Protein AF-A0A971KQD3-F1 (afdb_monomer_lite)

Foldseek 3Di:
DDKDKDFPPDCVVVVVVVVVKDFDDFDDDVPGGTITIIDDDDD

pLDDT: mean 97.16, std 3.08, range [78.62, 98.62]

Structure (mmCIF, N/CA/C/O backbone):
data_AF-A0A971KQD3-F1
#
_entry.id   AF-A0A971KQD3-F1
#
loop_
_atom_site.group_PDB
_atom_site.id
_atom_site.type_symbol
_atom_site.label_atom_id
_atom_site.label_alt_id
_atom_site.label_comp_id
_atom_site.label_asym_id
_atom_site.label_entity_id
_atom_site.label_seq_id
_atom_site.pdbx_PDB_ins_code
_atom_site.Cartn_x
_atom_site.Cartn_y
_atom_site.Cartn_z
_atom_site.occupancy
_atom_site.B_iso_or_equiv
_atom_site.auth_seq_id
_atom_site.auth_comp_id
_atom_site.auth_asym_id
_atom_site.auth_atom_id
_atom_site.pdbx_PDB_model_num
ATOM 1 N N . ILE A 1 1 ? -15.284 6.616 8.122 1.00 94.38 1 ILE A N 1
ATOM 2 C CA . ILE A 1 1 ? -14.215 5.986 7.309 1.00 94.38 1 ILE A CA 1
ATOM 3 C C . ILE A 1 1 ? -13.256 7.081 6.888 1.00 94.38 1 ILE A C 1
ATOM 5 O O . ILE A 1 1 ? -13.722 8.125 6.447 1.00 94.38 1 ILE A O 1
ATOM 9 N N . VAL A 1 2 ? -11.957 6.855 7.056 1.00 98.00 2 VAL A N 1
ATOM 10 C CA . VAL A 1 2 ? -10.892 7.712 6.520 1.00 98.00 2 VAL A CA 1
ATOM 11 C C . VAL A 1 2 ? -10.006 6.900 5.593 1.00 98.00 2 VAL A C 1
ATOM 13 O O . VAL A 1 2 ? -9.907 5.679 5.743 1.00 98.00 2 VAL A O 1
ATOM 16 N N . MET A 1 3 ? -9.388 7.582 4.635 1.00 98.19 3 MET A N 1
ATOM 17 C CA . MET A 1 3 ? -8.504 6.977 3.647 1.00 98.19 3 MET A CA 1
ATOM 18 C C . MET A 1 3 ? -7.190 7.744 3.587 1.00 98.19 3 MET A C 1
ATOM 20 O O . MET A 1 3 ? -7.161 8.949 3.829 1.00 98.19 3 MET A O 1
ATOM 24 N N . THR A 1 4 ? -6.124 7.030 3.257 1.00 98.00 4 THR A N 1
ATOM 25 C CA . THR A 1 4 ? -4.795 7.578 2.976 1.00 98.00 4 THR A CA 1
ATOM 26 C C . THR A 1 4 ? -4.097 6.675 1.962 1.00 98.00 4 THR A C 1
ATOM 28 O O . THR A 1 4 ? -4.602 5.594 1.642 1.00 98.00 4 THR A O 1
ATOM 31 N N . SER A 1 5 ? -2.937 7.096 1.474 1.00 98.06 5 SER A N 1
ATOM 32 C CA . SER A 1 5 ? -2.055 6.257 0.672 1.00 98.06 5 SER A CA 1
ATOM 33 C C . SER A 1 5 ? -0.595 6.394 1.107 1.00 98.06 5 SER A C 1
ATOM 35 O O . SER A 1 5 ? -0.274 7.234 1.954 1.00 98.06 5 SER A O 1
ATOM 37 N N . THR A 1 6 ? 0.249 5.489 0.620 1.00 98.06 6 THR A N 1
ATOM 38 C CA . THR A 1 6 ? 1.699 5.441 0.859 1.00 98.06 6 THR A CA 1
ATOM 39 C C . THR A 1 6 ? 2.347 4.542 -0.190 1.00 98.06 6 THR A C 1
ATOM 41 O O . THR A 1 6 ? 1.735 3.550 -0.602 1.00 98.06 6 THR A O 1
ATOM 44 N N . GLN A 1 7 ? 3.598 4.810 -0.563 1.00 97.88 7 GLN A N 1
ATOM 45 C CA . GLN A 1 7 ? 4.359 3.890 -1.407 1.00 97.88 7 GLN A CA 1
ATOM 46 C C . GLN A 1 7 ?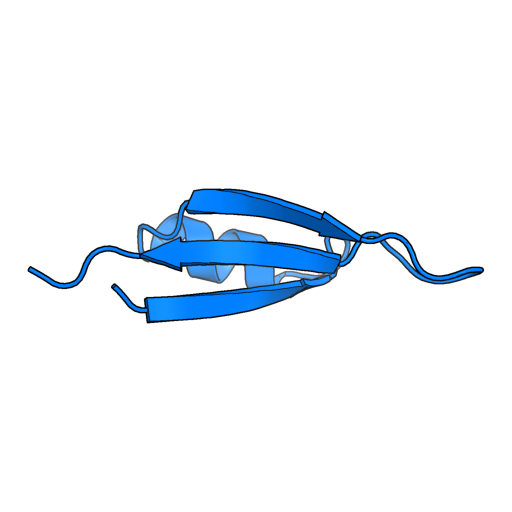 4.635 2.573 -0.665 1.00 97.88 7 GLN A C 1
ATOM 48 O O . GLN A 1 7 ? 4.791 2.539 0.561 1.00 97.88 7 GLN A O 1
ATOM 53 N N . ALA A 1 8 ? 4.645 1.465 -1.406 1.00 97.12 8 ALA A N 1
ATOM 54 C CA . ALA A 1 8 ? 4.805 0.122 -0.852 1.00 97.12 8 ALA A CA 1
ATOM 55 C C . ALA A 1 8 ? 6.221 -0.170 -0.328 1.00 97.12 8 ALA A C 1
ATOM 57 O O . ALA A 1 8 ? 6.370 -1.048 0.527 1.00 97.12 8 ALA A O 1
ATOM 58 N N . ASP A 1 9 ? 7.230 0.534 -0.842 1.00 97.62 9 ASP A N 1
ATOM 59 C CA . ASP A 1 9 ? 8.653 0.400 -0.513 1.00 97.62 9 ASP A CA 1
ATOM 60 C C . ASP A 1 9 ? 9.171 1.459 0.481 1.00 97.62 9 ASP A C 1
ATOM 62 O O . ASP A 1 9 ? 10.349 1.441 0.833 1.00 97.62 9 ASP A O 1
ATOM 66 N N . GLU A 1 10 ? 8.298 2.332 0.989 1.00 95.94 10 GLU A N 1
ATOM 67 C CA . GLU A 1 10 ? 8.587 3.236 2.112 1.00 95.94 10 GLU A CA 1
ATOM 68 C C . GLU A 1 10 ? 8.193 2.612 3.461 1.00 95.94 10 GLU A C 1
ATOM 70 O O . GLU A 1 10 ? 7.753 1.481 3.498 1.00 95.94 10 GLU A O 1
ATOM 75 N N . GLU A 1 11 ? 8.326 3.311 4.595 1.00 97.31 11 GLU A N 1
ATOM 76 C CA . GLU A 1 11 ? 7.951 2.794 5.935 1.00 97.31 11 GLU A CA 1
ATOM 77 C C . GLU A 1 11 ? 6.531 3.208 6.398 1.00 97.31 11 GLU A C 1
ATOM 79 O O . GLU A 1 11 ? 6.040 2.785 7.457 1.00 97.31 11 GLU A O 1
ATOM 84 N N . GLY A 1 12 ? 5.840 4.049 5.617 1.00 97.56 12 GLY A N 1
ATOM 85 C CA . GLY A 1 12 ? 4.522 4.597 5.961 1.00 97.56 12 GLY A CA 1
ATOM 86 C C . GLY A 1 12 ? 3.423 3.535 6.084 1.00 97.56 12 GLY A C 1
ATOM 87 O O . GLY A 1 12 ? 2.620 3.557 7.019 1.00 97.56 12 GLY A O 1
ATOM 88 N N . GLN A 1 13 ? 3.416 2.541 5.203 1.00 97.69 13 GLN A N 1
ATOM 89 C CA . GLN A 1 13 ? 2.499 1.397 5.229 1.00 97.69 13 GLN A CA 1
ATOM 90 C C . GLN A 1 13 ? 2.553 0.605 6.545 1.00 97.69 13 GLN A C 1
ATOM 92 O O . GLN A 1 13 ? 1.519 0.196 7.074 1.00 97.69 13 GLN A O 1
ATOM 97 N N . HIS A 1 14 ? 3.738 0.408 7.121 1.00 98.06 14 HIS A N 1
ATOM 98 C CA . HIS A 1 14 ? 3.930 -0.287 8.385 1.00 98.06 14 HIS A CA 1
ATOM 99 C C . HIS A 1 14 ? 3.398 0.555 9.544 1.00 98.06 14 HIS A C 1
ATOM 101 O O . HIS A 1 14 ? 2.739 0.017 10.439 1.00 98.06 14 HIS A O 1
ATOM 107 N N . PHE A 1 15 ? 3.627 1.871 9.510 1.00 98.25 15 PHE A N 1
ATOM 108 C CA . PHE A 1 15 ? 3.050 2.811 10.468 1.00 98.25 15 PHE A CA 1
ATOM 109 C C . PHE A 1 15 ? 1.514 2.789 10.432 1.00 98.25 15 PHE A C 1
ATOM 111 O O . PHE A 1 15 ? 0.876 2.569 11.465 1.00 98.25 15 PHE A O 1
ATOM 118 N N . TYR A 1 16 ? 0.901 2.916 9.254 1.00 98.06 16 TYR A N 1
ATOM 119 C CA . TYR A 1 16 ? -0.557 2.919 9.121 1.00 98.06 16 TYR A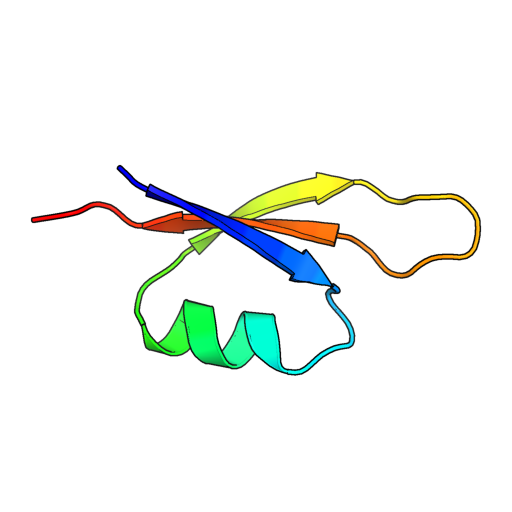 CA 1
ATOM 120 C C . TYR A 1 16 ? -1.192 1.568 9.484 1.00 98.06 16 TYR A C 1
ATOM 122 O O . TYR A 1 16 ? -2.206 1.547 10.187 1.00 98.06 16 TYR A O 1
ATOM 130 N N . ARG A 1 17 ? -0.582 0.431 9.117 1.00 97.75 17 ARG A N 1
ATOM 131 C CA . ARG A 1 17 ? -1.062 -0.904 9.536 1.00 97.75 17 ARG A CA 1
ATOM 132 C C . ARG A 1 17 ? -1.049 -1.065 11.058 1.00 97.75 17 ARG A C 1
ATOM 134 O O . ARG A 1 17 ? -2.017 -1.572 11.620 1.00 97.75 17 ARG A O 1
ATOM 141 N N . LYS A 1 18 ? -0.016 -0.561 11.750 1.00 98.19 18 LYS A N 1
ATOM 142 C CA . LYS A 1 18 ? 0.027 -0.534 13.229 1.00 98.19 18 LYS A CA 1
ATOM 143 C C . LYS A 1 18 ? -1.089 0.323 13.835 1.00 98.19 18 LYS A C 1
ATOM 145 O O . LYS A 1 18 ? -1.580 0.002 14.912 1.00 98.19 18 LYS A O 1
ATOM 150 N N . LEU A 1 19 ? -1.523 1.378 13.143 1.00 97.19 19 LEU A N 1
ATOM 151 C CA . LEU A 1 19 ? -2.656 2.219 13.549 1.00 97.19 19 LEU A CA 1
ATOM 152 C C . LEU A 1 19 ? -4.035 1.626 13.204 1.00 97.19 19 LEU A C 1
ATOM 154 O O . LEU A 1 19 ? -5.052 2.281 13.462 1.00 97.19 19 LEU A O 1
ATOM 158 N N . GLY A 1 20 ? -4.088 0.419 12.634 1.00 97.50 20 GLY A N 1
ATOM 159 C CA . GLY A 1 20 ? -5.325 -0.280 12.282 1.00 97.50 20 GLY A CA 1
ATOM 160 C C . GLY A 1 20 ? -5.878 0.054 10.896 1.00 97.50 20 GLY A C 1
ATOM 161 O O . GLY A 1 20 ? -7.045 -0.232 10.628 1.00 97.50 20 GLY A O 1
ATOM 162 N N . TYR A 1 21 ? -5.080 0.666 10.018 1.00 98.44 21 TYR A N 1
ATOM 163 C CA . TYR A 1 21 ? -5.450 0.781 8.608 1.00 98.44 21 TYR A CA 1
ATOM 164 C C . TYR A 1 21 ? -5.313 -0.570 7.895 1.00 98.44 21 TYR A C 1
ATOM 166 O O . TYR A 1 21 ? -4.466 -1.393 8.249 1.00 98.44 21 TYR A O 1
ATOM 174 N N . ARG A 1 22 ? -6.135 -0.779 6.864 1.00 98.00 22 ARG A N 1
ATOM 175 C CA . ARG A 1 22 ? -6.113 -1.956 5.986 1.00 98.00 22 ARG A CA 1
ATOM 176 C C . ARG A 1 22 ? -5.953 -1.534 4.533 1.00 98.00 22 ARG A C 1
ATOM 178 O O . ARG A 1 22 ? -6.578 -0.562 4.111 1.00 98.00 22 ARG A O 1
ATOM 185 N N . ASP A 1 23 ? -5.163 -2.290 3.786 1.00 97.81 23 ASP A N 1
ATOM 186 C CA . ASP A 1 23 ? -4.976 -2.113 2.348 1.00 97.81 23 ASP A CA 1
ATOM 187 C C . ASP A 1 23 ? -6.280 -2.472 1.611 1.00 97.81 23 ASP A C 1
ATOM 189 O O . ASP A 1 23 ? -6.902 -3.495 1.908 1.00 97.81 23 ASP A O 1
ATOM 193 N N . ILE A 1 24 ? -6.698 -1.646 0.651 1.00 98.06 24 ILE A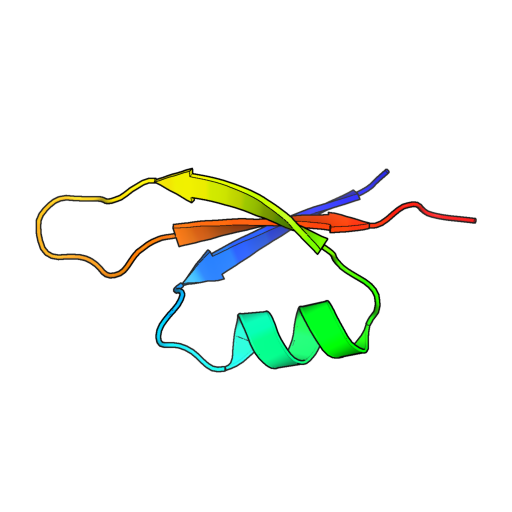 N 1
ATOM 194 C CA . ILE A 1 24 ? -7.905 -1.882 -0.170 1.00 98.06 24 ILE A CA 1
ATOM 195 C C . ILE A 1 24 ? -7.630 -1.917 -1.673 1.00 98.06 24 ILE A C 1
ATOM 197 O O . ILE A 1 24 ? -8.551 -2.070 -2.471 1.00 98.06 24 ILE A O 1
ATOM 201 N N . GLY A 1 25 ? -6.371 -1.759 -2.066 1.00 97.88 25 GLY A N 1
ATOM 202 C CA . GLY A 1 25 ? -5.947 -1.700 -3.456 1.00 97.88 25 GLY A CA 1
ATOM 203 C C . GLY A 1 25 ? -4.768 -0.756 -3.621 1.00 97.88 25 GLY A C 1
ATOM 204 O O . GLY A 1 25 ? -4.126 -0.371 -2.646 1.00 97.88 25 GLY A O 1
ATOM 205 N N . GLY A 1 26 ? -4.489 -0.386 -4.862 1.00 97.75 26 GLY A N 1
ATOM 206 C CA . GLY A 1 26 ? -3.365 0.468 -5.207 1.00 97.75 26 GLY A CA 1
ATOM 207 C C . GLY A 1 26 ? -3.248 0.675 -6.708 1.00 97.75 26 GLY A C 1
ATOM 208 O O . GLY A 1 26 ? -4.016 0.092 -7.479 1.00 97.75 26 GLY A O 1
ATOM 209 N N . PHE A 1 27 ? -2.285 1.490 -7.123 1.00 97.94 27 PHE A N 1
ATOM 210 C CA . PHE A 1 27 ? -1.955 1.681 -8.532 1.00 97.94 27 PHE A CA 1
ATOM 211 C C . PHE A 1 27 ? -0.444 1.711 -8.745 1.00 97.94 27 PHE A C 1
ATOM 213 O O . PHE A 1 27 ? 0.322 2.129 -7.882 1.00 97.94 27 PHE A O 1
ATOM 220 N N . VAL A 1 28 ? -0.023 1.252 -9.921 1.00 97.94 28 VAL A N 1
ATOM 221 C CA . VAL A 1 28 ? 1.373 1.301 -10.358 1.00 97.94 28 VAL A CA 1
ATOM 222 C C . VAL A 1 28 ? 1.506 2.451 -11.340 1.00 97.94 28 VAL A C 1
ATOM 224 O O . VAL A 1 28 ? 0.788 2.490 -12.343 1.00 97.94 28 VAL A O 1
ATOM 227 N N . LEU A 1 29 ? 2.422 3.374 -11.062 1.00 96.31 29 LEU A N 1
ATOM 228 C CA . LEU A 1 29 ? 2.843 4.370 -12.040 1.00 96.31 29 LEU A CA 1
ATOM 229 C C . LEU A 1 29 ? 4.092 3.858 -12.775 1.00 96.31 29 LEU A C 1
ATOM 231 O O . LEU A 1 29 ? 4.903 3.143 -12.184 1.00 96.31 29 LEU A O 1
ATOM 235 N N . PRO A 1 30 ? 4.269 4.178 -14.068 1.00 97.88 30 PRO A N 1
ATOM 236 C CA . PRO A 1 30 ? 5.460 3.762 -14.799 1.00 97.88 30 PRO A CA 1
ATOM 237 C C . PRO A 1 30 ? 6.745 4.257 -14.123 1.00 97.88 30 PRO A C 1
ATOM 239 O O . PRO A 1 30 ? 6.957 5.460 -14.014 1.00 97.88 30 PRO A O 1
ATOM 242 N N . GLY A 1 31 ? 7.608 3.325 -13.714 1.00 97.12 31 GLY A N 1
ATOM 243 C CA . GLY A 1 31 ? 8.900 3.634 -13.090 1.00 97.12 31 GLY A CA 1
ATOM 244 C C . GLY A 1 31 ? 8.847 3.923 -11.588 1.00 97.12 31 GLY A C 1
ATOM 245 O O . GLY A 1 31 ? 9.904 4.102 -10.995 1.00 97.12 31 GLY A O 1
ATOM 246 N N . GLU A 1 32 ? 7.662 3.910 -10.979 1.00 97.38 32 GLU A N 1
ATOM 247 C CA . GLU A 1 32 ? 7.483 4.147 -9.548 1.00 97.38 32 GLU A CA 1
ATOM 248 C C . GLU A 1 32 ? 7.089 2.855 -8.814 1.00 97.38 32 GLU A C 1
ATOM 250 O O . GLU A 1 32 ? 6.514 1.933 -9.412 1.00 97.38 32 GLU A O 1
ATOM 255 N N . PRO A 1 33 ? 7.339 2.792 -7.501 1.00 97.31 33 PRO A N 1
ATOM 256 C CA . PRO A 1 33 ? 6.779 1.766 -6.634 1.00 97.31 33 PRO A CA 1
ATOM 257 C C . PRO A 1 33 ? 5.241 1.758 -6.632 1.00 97.31 33 PRO A C 1
ATOM 259 O O . PRO A 1 33 ? 4.577 2.729 -6.997 1.00 97.31 33 PRO A O 1
ATOM 262 N N . LEU A 1 34 ? 4.653 0.639 -6.198 1.00 98.25 34 LEU A N 1
ATOM 263 C CA . LEU A 1 34 ? 3.204 0.518 -6.007 1.00 98.25 34 LEU A CA 1
ATOM 264 C C . LEU A 1 34 ? 2.723 1.531 -4.959 1.00 98.25 34 LEU A C 1
ATOM 266 O O . LEU A 1 34 ? 3.155 1.470 -3.811 1.00 98.25 34 LEU A O 1
ATOM 270 N N . GLU A 1 35 ? 1.760 2.374 -5.317 1.00 98.44 35 GLU A N 1
ATOM 271 C CA . GLU A 1 35 ? 1.038 3.199 -4.350 1.00 98.44 35 GLU A CA 1
ATOM 272 C C . GLU A 1 35 ? -0.062 2.355 -3.691 1.00 98.44 35 GLU A C 1
ATOM 274 O O . GLU A 1 35 ? -0.939 1.827 -4.379 1.00 98.44 35 GLU A O 1
ATOM 279 N N . LEU A 1 36 ? -0.036 2.217 -2.364 1.00 98.56 36 LEU A N 1
ATOM 280 C CA . LEU A 1 36 ? -1.035 1.482 -1.585 1.00 98.56 36 LEU A CA 1
ATOM 281 C C . LEU A 1 36 ? -2.155 2.419 -1.139 1.00 98.56 36 LEU A C 1
ATOM 283 O O . LEU A 1 36 ? -1.898 3.423 -0.484 1.00 98.56 36 LEU A O 1
ATOM 287 N N . ILE A 1 37 ? -3.408 2.056 -1.401 1.00 98.56 37 ILE A N 1
ATOM 288 C CA . ILE A 1 37 ? -4.585 2.746 -0.862 1.00 98.56 37 ILE A CA 1
ATOM 289 C C . ILE A 1 37 ? -5.019 2.031 0.416 1.00 98.56 37 ILE A C 1
ATOM 291 O O . ILE A 1 37 ? -5.238 0.816 0.421 1.00 98.56 37 ILE A O 1
ATOM 295 N N . MET A 1 38 ? -5.184 2.788 1.499 1.00 98.56 38 M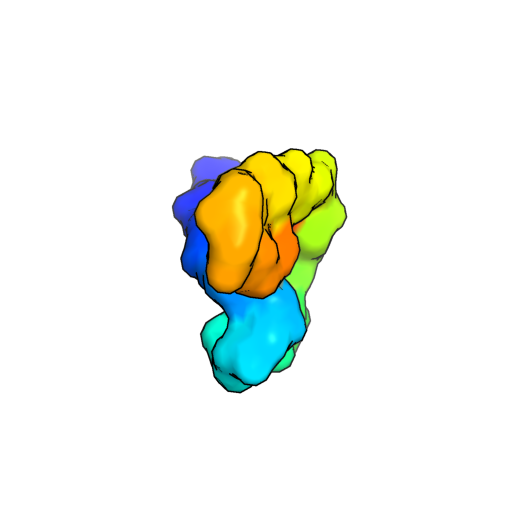ET A N 1
ATOM 296 C CA . MET A 1 38 ? -5.485 2.259 2.827 1.00 98.56 38 MET A CA 1
ATOM 297 C C . MET A 1 38 ? -6.733 2.913 3.427 1.00 98.56 38 MET A C 1
ATOM 299 O O . MET A 1 38 ? -6.934 4.120 3.288 1.00 98.56 38 MET A O 1
ATOM 303 N N . ILE A 1 39 ? -7.544 2.140 4.158 1.00 98.62 39 ILE A N 1
ATOM 304 C CA . ILE A 1 39 ? -8.718 2.643 4.894 1.00 98.62 39 ILE A CA 1
ATOM 305 C C . ILE A 1 39 ? -8.637 2.344 6.385 1.00 98.62 39 ILE A C 1
ATOM 307 O O . ILE A 1 39 ? -8.105 1.313 6.796 1.00 98.62 39 ILE A O 1
ATOM 311 N N . LYS A 1 40 ? -9.261 3.205 7.189 1.00 98.25 40 LYS A N 1
ATOM 312 C CA . LYS A 1 40 ? -9.553 2.950 8.601 1.00 98.25 40 LYS A CA 1
ATOM 313 C C . LYS A 1 40 ? -10.991 3.343 8.925 1.00 98.25 40 LYS A C 1
ATOM 315 O O . LYS A 1 40 ? -11.476 4.417 8.553 1.00 98.25 40 LYS A O 1
ATOM 320 N N . GLU A 1 41 ? -11.687 2.460 9.626 1.00 97.44 41 GLU A N 1
ATOM 321 C CA . GLU A 1 41 ? -12.985 2.774 10.218 1.00 97.44 41 GLU A CA 1
ATOM 322 C C . GLU A 1 41 ? -12.754 3.638 11.465 1.00 97.44 41 GLU A C 1
ATOM 324 O O . GLU A 1 41 ? -11.891 3.332 12.287 1.00 97.44 41 GLU A O 1
ATOM 329 N N . LEU A 1 42 ? -13.474 4.758 11.565 1.00 92.06 42 LEU A N 1
ATOM 330 C CA . LEU A 1 42 ? -13.471 5.584 12.769 1.00 92.06 42 LEU A CA 1
ATOM 331 C C . LEU A 1 42 ? -14.633 5.097 13.630 1.00 92.06 42 LEU A C 1
ATOM 333 O O . LEU A 1 42 ? -15.773 5.148 13.162 1.00 92.06 42 LEU A O 1
ATOM 337 N N . VAL A 1 43 ? -14.320 4.607 14.826 1.00 78.62 43 VAL A N 1
ATOM 338 C CA . VAL A 1 43 ? -15.274 4.252 15.882 1.00 78.62 43 VAL A CA 1
ATOM 339 C C . VAL A 1 43 ? -14.954 5.115 17.089 1.00 78.62 43 VAL A C 1
ATOM 341 O O . VAL A 1 43 ? -13.743 5.219 17.399 1.00 78.62 43 VAL A O 1
#

Radius of gyration: 10.52 Å; chains: 1; bounding box: 24×10×31 Å

Sequence (43 aa):
IVMTSTQADEEGQHFYRKLGYRDIGGFVLPGEPLELIMIKELV

Secondary structure (DSSP, 8-state):
-EEEEEETTSSHHHHHHHTT-EEEEEEEPTTSPEEEEEEE---

=== Feature glossary ===
The features interleaved in this record are:

— What the protein is —

Sequence gives the chain of amino acids in standard one-letter code (A=alanine, C=cysteine, …, Y=tyrosine), read N→C. It is the only feature that is directly encoded by the gene; all structural features are derived from the folded form of this sequence.

Database cross-references. InterPro integrates a dozen domain/family signature databases into unified entries with residue-range hits. GO terms attach function/process/location labels with evidence codes. CATH codes position the fold in a four-level structural taxonomy. Organism is the NCBI-taxonomy species name.

— Where its atoms are —

Atomic coordinates in PDBx/mmCIF format — the same representation the Protein Data Bank distributes. Each line of the _atom_site loop places one backbone atom in Cartesian space (units: ångströms, origin: arbitrary).

The six renders are orthographic views along the three Cartesian axes in both directions. Representation (cartoon, sticks, or surface) and color scheme (sequence-rainbow or by-chain) vary across proteins so the training set covers all the common visualization conventions.

— Local backbone conformation —

Eight-state secondary structure (DSSP): H is the canonical α-helix, G the tighter 3₁₀-helix, I the wider π-helix; E/B are β-structure, T and S are turns and bends, and '-' is everything else. DSSP derives these from the pattern of main-chain N–H···O=C hydrogen bonds, not from the sequence.

P-SEA three-state annotation labels each residue as helix, strand, or coil based purely on the geometry of the Cα trace. It serves as a fallback when the full backbone (and thus DSSP) is unavailable.

The φ/ψ torsion pair specifies the backbone conformation at each residue. φ rotates about the N–Cα bond, ψ about the Cα–C bond. Steric clashes forbid most of the (φ, ψ) plane — the allowed regions (α-helix basin, β-sheet basin, left-handed helix) are the Ramachandran-allowed regions.

— Global shape and packing —

The geometric summary reports three shape descriptors. Rg (radius of gyration) measures how spread out the Cα atoms are about their centre of mass; compact globular proteins have small Rg, elongated or unfolded ones large. Cα contacts (<8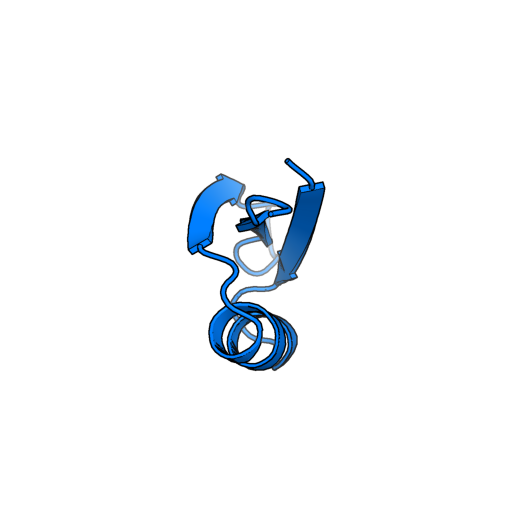 Å, |i−j|>4) count long-range residue pairs in spatial proximity — high for tightly packed folds, near zero for rods or random coil. The bounding-box extents give the protein's footprint along x, y, z in Å.

Solvent-accessible surface area (SASA) is the area in Å² traced out by the centre of a 1.4 Å probe sphere (a water molecule) rolled over the protein's van der Waals surface (Shrake–Rupley / Lee–Richards construction). Buried residues have near-zero SASA; fully exposed residues can exceed 200 Å². The total SASA scales roughly with the number of surface residues.

The contact map is a binary N×N matrix image: pixel (i, j) is dark where Cα_i and Cα_j are within 8 Å and |i−j|>4. Because the |i−j|>4 filter removes local helical contacts, off-diagonal stripes parallel to the main diagonal indicate parallel β-sheets; stripes perpendicular to it indicate antiparallel β-sheets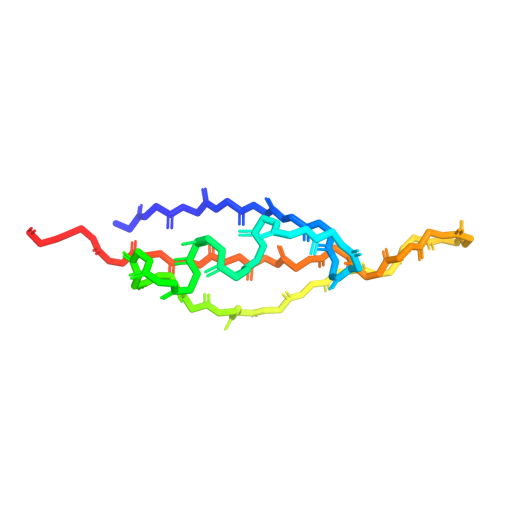. The Ramachandran plot scatters every residue's (φ, ψ) pair against the sterically allowed regions. The PAE heatmap renders the predicted-aligned-error matrix.

— Structural neighborhood —

3Di is Foldseek's structural alphabet. Each residue is assigned one of twenty discrete states based on how its Cα sits relative to its spatial (not sequential) neighbors. Aligning 3Di strings finds structural homologs roughly as well as full 3D superposition, but orders of magnitude faster.

Nearest PDB neighbors are the top structural matches found by Foldseek when searching this structure against the entire Protein Data Bank. Each hit reports a TM-score (0 to 1; >0.5 almost always implies the same fold) and an E-value. These are *structural* homologs — they may share no detectable sequence similarity.

— Confidence and disorder —

For AlphaFold models, the B-factor field carries pLDDT — the model's own estimate of local accuracy on a 0–100 scale. Regions with pLDDT<50 should be treated as essentially unmodeled; they often correspond to intrinsically disordered segments.

Crystallographic B-factors measure how much each atom's electron density is smeared out, in Å². They rise in mobile loops and surface residues and fall in the buried interior. In AlphaFold models this column is repurposed to hold pLDDT instead.

Predicted aligned error is AlphaFold's pairwise confidence. Unlike pLDDT (per-residue), PAE is per-residue-pair and captures whether two parts of the structure are correctly placed relative to each other. Units are ångströms of expected positional error.